Protein AF-A0A842V439-F1 (afdb_monomer_lite)

pLDDT: mean 76.0, std 10.82, range [40.28, 90.56]

Secondary structure (DSSP, 8-state):
-HHHHHHS-HHHHHHHHHHHHHHHHHHHHHHHHHHHHTTS-HHHHSHHHHHHHHHHHHHHHHHHHHHH--HHHHHHHHHHHHHHHHHHHHHHHHHHHHHHHHHHHHH-TTHHHHHHHHHHHHHHHHHHHHHHHHHHHHHHHHHHHHHHHHHHHHT--

Structure (mmCIF, N/CA/C/O backbone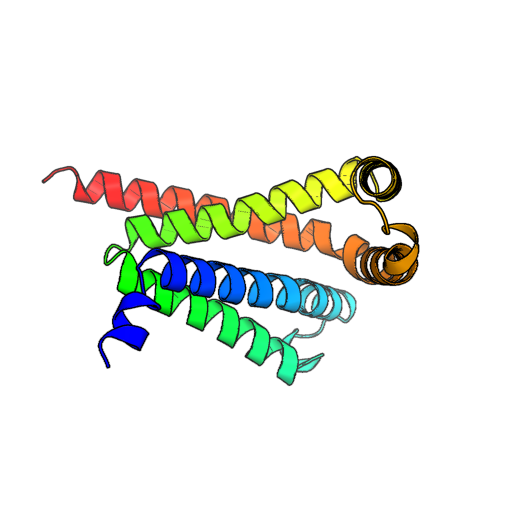):
data_AF-A0A842V439-F1
#
_entry.id   AF-A0A842V439-F1
#
loop_
_atom_site.group_PDB
_atom_site.id
_atom_site.type_symbol
_atom_site.label_atom_id
_atom_site.label_alt_id
_atom_site.label_comp_id
_atom_site.label_asym_id
_atom_site.label_entity_id
_atom_site.label_seq_id
_atom_site.pdbx_PDB_ins_code
_atom_site.Cartn_x
_atom_site.Cartn_y
_atom_site.Cartn_z
_atom_site.occupancy
_atom_site.B_iso_or_equiv
_atom_site.auth_seq_id
_atom_site.auth_comp_id
_atom_site.auth_asym_id
_atom_site.auth_atom_id
_atom_site.pdbx_PDB_model_num
ATOM 1 N N . MET A 1 1 ? 1.861 24.935 24.863 1.00 50.78 1 MET A N 1
ATOM 2 C CA . MET A 1 1 ? 1.264 23.589 24.690 1.00 50.78 1 MET A CA 1
ATOM 3 C C . MET A 1 1 ? -0.075 23.613 23.948 1.00 50.78 1 MET A C 1
ATOM 5 O O . MET A 1 1 ? -0.287 22.729 23.133 1.00 50.78 1 MET A O 1
ATOM 9 N N . GLU A 1 2 ? -0.927 24.633 24.106 1.00 45.84 2 GLU A N 1
ATOM 10 C CA . GLU A 1 2 ? -2.180 24.762 23.326 1.00 45.84 2 GLU A CA 1
ATOM 11 C C . GLU A 1 2 ? -1.996 24.888 21.802 1.00 45.84 2 GLU A C 1
ATOM 13 O O . GLU A 1 2 ? -2.819 24.380 21.049 1.00 45.84 2 GLU A O 1
ATOM 18 N N . LEU A 1 3 ? -0.913 25.515 21.324 1.00 46.44 3 LEU A N 1
ATOM 19 C CA . LEU A 1 3 ? -0.652 25.661 19.883 1.00 46.44 3 LEU A CA 1
ATOM 20 C C . LEU A 1 3 ? -0.344 24.311 19.203 1.00 46.44 3 LEU A C 1
ATOM 22 O O . LEU A 1 3 ? -0.827 24.044 18.108 1.00 46.44 3 LEU A O 1
ATOM 26 N N . LEU A 1 4 ? 0.406 23.436 19.887 1.00 52.72 4 LEU A N 1
ATOM 27 C CA . LEU A 1 4 ? 0.690 22.067 19.437 1.00 52.72 4 LEU A CA 1
ATOM 28 C C . LEU A 1 4 ? -0.567 21.191 19.484 1.00 52.72 4 LEU A C 1
ATOM 30 O O . LEU A 1 4 ? -0.790 20.412 18.567 1.00 52.72 4 LEU A O 1
ATOM 34 N N . ALA A 1 5 ? -1.424 21.367 20.495 1.00 54.72 5 ALA A N 1
ATOM 35 C CA . ALA A 1 5 ? -2.708 20.672 20.584 1.00 54.72 5 ALA A CA 1
ATOM 36 C C . ALA A 1 5 ? -3.714 21.133 19.509 1.00 54.72 5 ALA A C 1
ATOM 38 O O . ALA A 1 5 ? -4.472 20.317 19.001 1.00 54.72 5 ALA A O 1
ATOM 39 N N . ARG A 1 6 ? -3.698 22.416 19.112 1.00 50.28 6 ARG A N 1
ATOM 40 C CA . ARG A 1 6 ? -4.524 22.947 18.007 1.00 50.28 6 ARG A CA 1
ATOM 41 C C . ARG A 1 6 ? -4.014 22.549 16.622 1.00 50.28 6 ARG A C 1
ATOM 43 O O . ARG A 1 6 ? -4.819 22.368 15.712 1.00 50.28 6 ARG A O 1
ATOM 50 N N . LEU A 1 7 ? -2.697 22.421 16.451 1.00 50.97 7 LEU A N 1
ATOM 51 C CA . LEU A 1 7 ? -2.104 21.871 15.229 1.00 50.97 7 LEU A CA 1
ATOM 52 C C . LEU A 1 7 ? -2.311 20.355 15.153 1.00 50.97 7 LEU A C 1
ATOM 54 O O . LEU A 1 7 ? -2.502 19.825 14.069 1.00 50.97 7 LEU A O 1
ATOM 58 N N . TRP A 1 8 ? -2.376 19.657 16.285 1.00 56.12 8 TRP A N 1
ATOM 59 C CA . TRP A 1 8 ? -2.741 18.244 16.358 1.00 56.12 8 TRP A CA 1
ATOM 60 C C . TRP A 1 8 ? -4.266 18.048 16.392 1.00 56.12 8 TRP A C 1
ATOM 62 O O . TRP A 1 8 ? -4.832 17.469 17.315 1.00 56.12 8 TRP A O 1
ATOM 72 N N . ASN A 1 9 ? -4.955 18.550 15.368 1.00 64.69 9 ASN A N 1
ATOM 73 C CA . ASN A 1 9 ? -6.364 18.225 15.153 1.00 64.69 9 ASN A CA 1
ATOM 74 C C . ASN A 1 9 ? -6.508 16.801 14.595 1.00 64.69 9 ASN A C 1
ATOM 76 O O . ASN A 1 9 ? -5.604 16.292 13.934 1.00 64.69 9 ASN A O 1
ATOM 80 N N . VAL A 1 10 ? -7.678 16.185 14.792 1.00 62.66 10 VAL A N 1
ATOM 81 C CA . VAL A 1 10 ? -8.048 14.862 14.241 1.00 62.66 10 VAL A CA 1
ATOM 82 C C . VAL A 1 10 ? -7.644 14.733 12.763 1.00 62.66 10 VAL A C 1
ATOM 84 O O . VAL A 1 10 ? -7.075 13.722 12.358 1.00 62.66 10 VAL A O 1
ATOM 87 N N . SER A 1 11 ? -7.821 15.798 11.978 1.00 70.06 11 SER A N 1
ATOM 88 C CA . SER A 1 11 ? -7.423 15.873 10.567 1.00 70.06 11 SER A CA 1
ATOM 89 C C . SER A 1 11 ? -5.923 15.669 10.323 1.00 70.06 11 SER A C 1
ATOM 91 O O . SER A 1 11 ? -5.554 15.007 9.358 1.00 70.06 11 SER A O 1
ATOM 93 N N . TRP A 1 12 ? -5.050 16.189 11.191 1.00 76.62 12 TRP A N 1
ATOM 94 C CA . TRP A 1 12 ? -3.599 16.012 11.079 1.00 76.62 12 TRP A CA 1
ATOM 95 C C . TRP A 1 12 ? -3.168 14.599 11.441 1.00 76.62 12 TRP A C 1
ATOM 97 O O . TRP A 1 12 ? -2.331 14.023 10.755 1.00 76.62 12 TRP A O 1
ATOM 107 N N . SER A 1 13 ? -3.772 13.999 12.465 1.00 74.69 13 SER A N 1
ATOM 108 C CA . SER A 1 13 ? -3.507 12.600 12.803 1.00 74.69 13 SER A CA 1
ATOM 109 C C . SER A 1 13 ? -3.983 11.651 11.697 1.00 74.69 13 SER A C 1
ATOM 111 O O . SER A 1 13 ? -3.276 10.701 11.365 1.00 74.69 13 SER A O 1
ATOM 113 N N . HIS A 1 14 ? -5.130 11.936 11.069 1.00 73.38 14 HIS A N 1
ATOM 114 C CA . HIS A 1 14 ? -5.561 11.230 9.861 1.00 73.38 14 HIS A CA 1
ATOM 115 C C . HIS A 1 14 ? -4.573 11.446 8.712 1.00 73.38 14 HIS A C 1
ATOM 117 O O . HIS A 1 14 ? -4.170 10.481 8.075 1.00 73.38 14 HIS A O 1
ATOM 123 N N . LEU A 1 15 ? -4.131 12.676 8.453 1.00 77.06 15 LEU A N 1
ATOM 124 C CA . LEU A 1 15 ? -3.163 12.944 7.390 1.00 77.06 15 LEU A CA 1
ATOM 125 C C . LEU A 1 15 ? -1.854 12.169 7.610 1.00 77.06 15 LEU A C 1
ATOM 127 O O . LEU A 1 15 ? -1.377 11.503 6.696 1.00 77.06 15 LEU A O 1
ATOM 131 N N . VAL A 1 16 ? -1.305 12.198 8.827 1.00 79.81 16 VAL A N 1
ATOM 132 C CA . VAL A 1 16 ? -0.085 11.465 9.196 1.00 79.81 16 VAL A CA 1
ATOM 133 C C . VAL A 1 16 ? -0.275 9.965 9.011 1.00 79.81 16 VAL A C 1
ATOM 135 O O . VAL A 1 16 ? 0.615 9.311 8.470 1.00 79.81 16 VAL A O 1
ATOM 138 N N . SER A 1 17 ? -1.428 9.413 9.398 1.00 82.50 17 SER A N 1
ATOM 139 C CA . SER A 1 17 ? -1.679 7.986 9.206 1.00 82.50 17 SER A CA 1
ATOM 140 C C . SER A 1 17 ? -1.753 7.602 7.732 1.00 82.50 17 SER A C 1
ATOM 142 O O . SER A 1 17 ? -1.161 6.598 7.346 1.00 82.50 17 SER A O 1
ATOM 144 N N . HIS A 1 18 ? -2.392 8.426 6.896 1.00 79.88 18 HIS A N 1
ATOM 145 C CA . HIS A 1 18 ? -2.470 8.196 5.454 1.00 79.88 18 HIS A CA 1
ATOM 146 C C . HIS A 1 18 ? -1.097 8.314 4.799 1.00 79.88 18 HIS A C 1
ATOM 148 O O . HIS A 1 18 ? -0.708 7.416 4.060 1.00 79.88 18 HIS A O 1
ATOM 154 N N . ILE A 1 19 ? -0.341 9.374 5.097 1.00 82.19 19 ILE A N 1
ATOM 155 C CA . ILE A 1 19 ? 0.995 9.586 4.531 1.00 82.19 19 ILE A CA 1
ATOM 156 C C . ILE A 1 19 ? 1.935 8.465 4.963 1.00 82.19 19 ILE A C 1
ATOM 158 O O . ILE A 1 19 ? 2.628 7.898 4.123 1.00 82.19 19 ILE A O 1
ATOM 162 N N . SER A 1 20 ? 1.953 8.116 6.250 1.00 84.81 20 SER A N 1
ATOM 163 C CA . SER A 1 20 ? 2.824 7.068 6.779 1.00 84.81 20 SER A CA 1
ATOM 164 C C . SER A 1 20 ? 2.474 5.703 6.184 1.00 84.81 20 SER A C 1
ATOM 166 O O . SER A 1 20 ? 3.350 5.039 5.630 1.00 84.81 20 SER A O 1
ATOM 168 N N . PHE A 1 21 ? 1.191 5.329 6.183 1.00 85.12 21 PHE A N 1
ATOM 169 C CA . PHE A 1 21 ? 0.731 4.072 5.597 1.00 85.12 21 PHE A CA 1
ATOM 170 C C . PHE A 1 21 ? 1.024 4.005 4.094 1.00 85.12 21 PHE A C 1
ATOM 172 O O . PHE A 1 21 ? 1.615 3.035 3.621 1.00 85.12 21 PHE A O 1
ATOM 179 N N . PHE A 1 22 ? 0.681 5.055 3.344 1.00 81.81 22 PHE A N 1
ATOM 180 C CA . PHE A 1 22 ? 0.901 5.119 1.901 1.00 81.81 22 PHE A CA 1
ATOM 181 C C . PHE A 1 22 ? 2.388 5.090 1.541 1.00 81.81 22 PHE A C 1
ATOM 183 O O . PHE A 1 22 ? 2.777 4.368 0.626 1.00 81.81 22 PHE A O 1
ATOM 190 N N . SER A 1 23 ? 3.231 5.822 2.271 1.00 81.19 23 SER A N 1
ATOM 191 C CA . SER A 1 23 ? 4.684 5.834 2.052 1.00 81.19 23 SER A CA 1
ATOM 192 C C . SER A 1 23 ? 5.298 4.470 2.352 1.00 81.19 23 SER A C 1
ATOM 194 O O . SER A 1 23 ? 6.150 3.998 1.599 1.00 81.19 23 SER A O 1
ATOM 196 N N . GLY A 1 24 ? 4.834 3.807 3.416 1.00 84.31 24 GLY A N 1
ATOM 197 C CA . GLY A 1 24 ? 5.249 2.454 3.762 1.00 84.31 24 GLY A CA 1
ATOM 198 C C . GLY A 1 24 ? 4.872 1.445 2.677 1.00 84.31 24 GLY A C 1
ATOM 199 O O . GLY A 1 24 ? 5.742 0.740 2.179 1.00 84.31 24 GLY A O 1
ATOM 200 N N . ILE A 1 25 ? 3.613 1.436 2.230 1.00 81.56 25 ILE A N 1
ATOM 201 C CA . ILE A 1 25 ? 3.137 0.565 1.141 1.00 81.56 25 ILE A CA 1
ATOM 202 C C . ILE A 1 25 ? 3.876 0.845 -0.176 1.00 81.56 25 ILE A C 1
ATOM 204 O O . ILE A 1 25 ? 4.359 -0.085 -0.821 1.00 81.56 25 ILE A O 1
ATOM 208 N N . SER A 1 26 ? 4.032 2.118 -0.545 1.00 76.69 26 SER A N 1
ATOM 209 C CA . SER A 1 26 ? 4.726 2.530 -1.774 1.00 76.69 26 SER A CA 1
ATOM 210 C C . SER A 1 26 ? 6.196 2.121 -1.780 1.00 76.69 26 SER A C 1
ATOM 212 O O . SER A 1 26 ? 6.721 1.743 -2.821 1.00 76.69 26 SER A O 1
ATOM 214 N N . SER A 1 27 ? 6.854 2.150 -0.618 1.00 79.75 27 SER A N 1
ATOM 215 C CA . SER A 1 27 ? 8.239 1.687 -0.471 1.00 79.75 27 SER A CA 1
ATOM 216 C C . SER A 1 27 ? 8.341 0.162 -0.445 1.00 79.75 27 SER A C 1
ATOM 218 O O . SER A 1 27 ? 9.328 -0.399 -0.913 1.00 79.75 27 SER A O 1
ATOM 220 N N . LEU A 1 28 ? 7.324 -0.523 0.086 1.00 82.06 28 LEU A N 1
ATOM 221 C CA . LEU A 1 28 ? 7.286 -1.981 0.164 1.00 82.06 28 LEU A CA 1
ATOM 222 C C . LEU A 1 28 ? 7.113 -2.617 -1.225 1.00 82.06 28 LEU A C 1
ATOM 224 O O . LEU A 1 28 ? 7.723 -3.646 -1.497 1.00 82.06 28 LEU A O 1
ATOM 228 N N . LEU A 1 29 ? 6.341 -1.982 -2.112 1.00 77.38 29 LEU A N 1
ATOM 229 C CA . LEU A 1 29 ? 6.082 -2.417 -3.492 1.00 77.38 29 LEU A CA 1
ATOM 230 C C . LEU A 1 29 ? 7.336 -2.846 -4.275 1.00 77.38 29 LEU A C 1
ATOM 232 O O . LEU A 1 29 ? 7.426 -4.021 -4.645 1.00 77.38 29 LEU A O 1
ATOM 236 N N . PRO A 1 30 ? 8.318 -1.955 -4.515 1.00 73.31 30 PRO A N 1
ATOM 237 C CA . PRO A 1 30 ? 9.515 -2.305 -5.275 1.00 73.31 30 PRO A CA 1
ATOM 238 C C . PRO A 1 30 ? 10.396 -3.332 -4.550 1.00 73.31 30 PRO A C 1
ATOM 240 O O . PRO A 1 30 ? 11.081 -4.126 -5.190 1.00 73.31 30 PRO A O 1
ATOM 243 N N . ILE A 1 31 ? 10.362 -3.371 -3.213 1.00 81.88 31 ILE A N 1
ATOM 244 C CA . ILE A 1 31 ? 11.136 -4.331 -2.412 1.00 81.88 31 ILE A CA 1
ATOM 245 C C . ILE A 1 31 ? 10.555 -5.745 -2.545 1.00 81.88 31 ILE A C 1
ATOM 247 O O . ILE A 1 31 ? 11.306 -6.706 -2.712 1.00 81.88 31 ILE A O 1
ATOM 251 N N . LEU A 1 32 ? 9.226 -5.877 -2.495 1.00 80.44 32 LEU A N 1
ATOM 252 C CA . LEU A 1 32 ? 8.532 -7.153 -2.684 1.00 80.44 32 LEU A CA 1
ATOM 253 C C . LEU A 1 32 ? 8.721 -7.682 -4.101 1.00 80.44 32 LEU A C 1
ATOM 255 O O . LEU A 1 32 ? 9.074 -8.847 -4.263 1.00 80.44 32 LEU A O 1
ATOM 259 N N . SER A 1 33 ? 8.540 -6.817 -5.101 1.00 75.06 33 SER A N 1
ATOM 260 C CA . SER A 1 33 ? 8.813 -7.128 -6.506 1.00 75.06 33 SER A CA 1
ATOM 261 C C . SER A 1 33 ? 10.211 -7.712 -6.677 1.00 75.06 33 SER A C 1
ATOM 263 O O . SER A 1 33 ? 10.360 -8.825 -7.170 1.00 75.06 33 SER A O 1
ATOM 265 N N . ARG A 1 34 ? 11.232 -7.006 -6.188 1.00 76.56 34 ARG A N 1
ATOM 266 C CA . ARG A 1 34 ? 12.619 -7.435 -6.344 1.00 76.56 34 ARG A CA 1
ATOM 267 C C . ARG A 1 34 ? 12.921 -8.741 -5.608 1.00 76.56 34 ARG A C 1
ATOM 269 O O . ARG A 1 34 ? 13.732 -9.531 -6.082 1.00 76.56 34 ARG A O 1
ATOM 276 N N . GLY A 1 35 ? 12.287 -8.973 -4.458 1.00 78.75 35 GLY A N 1
ATOM 277 C CA . GLY A 1 35 ? 12.382 -10.246 -3.740 1.00 78.75 35 GLY A CA 1
ATOM 278 C C . GLY A 1 35 ? 11.823 -11.412 -4.560 1.00 78.75 35 GLY A C 1
ATOM 279 O O . GLY A 1 35 ? 12.481 -12.446 -4.675 1.00 78.75 35 GLY A O 1
ATOM 280 N N . LEU A 1 36 ? 10.655 -11.219 -5.183 1.00 78.31 36 LEU A N 1
ATOM 281 C CA . LEU A 1 36 ? 10.038 -12.207 -6.074 1.00 78.31 36 LEU A CA 1
ATOM 282 C C . LEU A 1 36 ? 10.920 -12.497 -7.292 1.00 78.31 36 LEU A C 1
ATOM 284 O O . LEU A 1 36 ? 11.185 -13.664 -7.568 1.00 78.31 36 LEU A O 1
ATOM 288 N N . ASP A 1 37 ? 11.431 -11.458 -7.956 1.00 76.94 37 ASP A N 1
ATOM 289 C CA . ASP A 1 37 ? 12.277 -11.601 -9.150 1.00 76.94 37 ASP A CA 1
ATOM 290 C C . ASP A 1 37 ? 13.578 -12.360 -8.852 1.00 76.94 37 ASP A C 1
ATOM 292 O O . ASP A 1 37 ? 14.057 -13.147 -9.665 1.00 76.94 37 ASP A O 1
ATOM 296 N N . LEU A 1 38 ? 14.145 -12.155 -7.661 1.00 81.94 38 LEU A N 1
ATOM 297 C CA . LEU A 1 38 ? 15.364 -12.835 -7.220 1.00 81.94 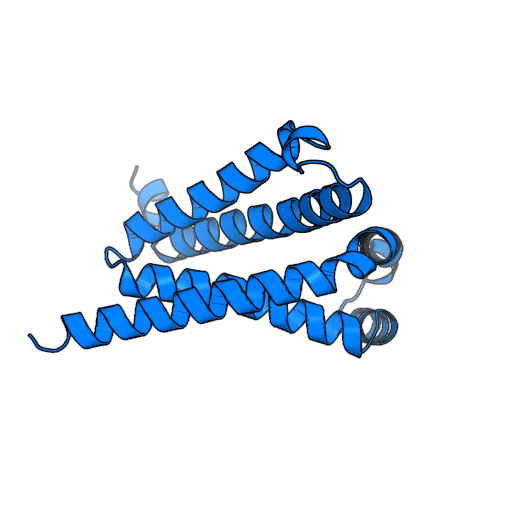38 LEU A CA 1
ATOM 298 C C . LEU A 1 38 ? 15.098 -14.199 -6.566 1.00 81.94 38 LEU A C 1
ATOM 300 O O . LEU A 1 38 ? 16.053 -14.868 -6.177 1.00 81.94 38 LEU A O 1
ATOM 304 N N . GLY A 1 39 ? 13.836 -14.602 -6.378 1.00 83.31 39 GLY A N 1
ATOM 305 C CA . GLY A 1 39 ? 13.481 -15.819 -5.638 1.00 83.31 39 GLY A CA 1
ATOM 306 C C . GLY A 1 39 ? 13.979 -15.811 -4.187 1.00 83.31 39 GLY A C 1
ATOM 307 O O . GLY A 1 39 ? 14.240 -16.863 -3.603 1.00 83.31 39 GLY A O 1
ATOM 308 N N . THR A 1 40 ? 14.157 -14.627 -3.599 1.00 87.50 40 THR A N 1
ATOM 309 C CA . THR A 1 40 ? 14.694 -14.456 -2.245 1.00 87.50 40 THR A CA 1
ATOM 310 C C . THR A 1 40 ? 13.722 -13.698 -1.358 1.00 87.50 40 THR A C 1
ATOM 312 O O . THR A 1 40 ? 12.864 -12.943 -1.810 1.00 87.50 40 THR A O 1
ATOM 315 N N . ALA A 1 41 ? 13.849 -13.903 -0.049 1.00 85.31 41 ALA A N 1
ATOM 316 C CA . ALA A 1 41 ? 13.010 -13.186 0.891 1.00 85.31 41 ALA A CA 1
ATOM 317 C C . ALA A 1 41 ? 13.266 -11.659 0.809 1.00 85.31 41 ALA A C 1
ATOM 319 O O . ALA A 1 41 ? 14.429 -11.249 0.874 1.00 85.31 41 ALA A O 1
ATOM 320 N N . PRO A 1 42 ? 12.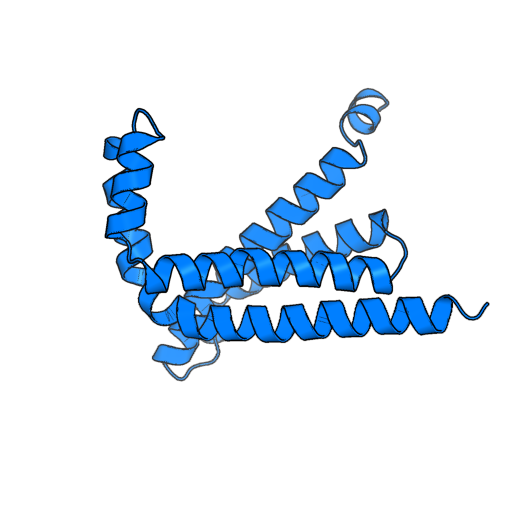224 -10.806 0.759 1.00 81.12 42 PRO A N 1
ATOM 321 C CA . PRO A 1 42 ? 12.371 -9.358 0.543 1.00 81.12 42 PRO A CA 1
ATOM 322 C C . PRO A 1 42 ? 13.241 -8.654 1.598 1.00 81.12 42 PRO A C 1
ATOM 324 O O . PRO A 1 42 ? 14.014 -7.746 1.290 1.00 81.12 42 PRO A O 1
ATOM 327 N N . TRP A 1 43 ? 13.175 -9.122 2.850 1.00 89.12 43 TRP A N 1
ATOM 328 C CA . TRP A 1 43 ? 13.997 -8.626 3.960 1.00 89.12 43 TRP A CA 1
ATOM 329 C C . TRP A 1 43 ? 15.476 -9.019 3.862 1.00 89.12 43 TRP A C 1
ATOM 331 O O . TRP A 1 43 ? 16.290 -8.490 4.611 1.00 89.12 43 TRP A O 1
ATOM 341 N N . ARG A 1 44 ? 15.847 -9.943 2.967 1.00 84.75 44 ARG A N 1
ATOM 342 C CA . ARG A 1 44 ? 17.250 -10.258 2.653 1.00 84.75 44 ARG A CA 1
ATOM 343 C C . ARG A 1 44 ? 17.777 -9.390 1.516 1.00 84.75 44 ARG A C 1
ATOM 345 O O . ARG A 1 44 ? 18.939 -9.006 1.551 1.00 84.75 44 ARG A O 1
ATOM 352 N N . THR A 1 45 ? 16.932 -9.061 0.539 1.00 83.25 45 THR A N 1
ATOM 353 C CA . THR A 1 45 ? 17.302 -8.241 -0.623 1.00 83.25 45 THR A CA 1
ATOM 354 C C . THR A 1 45 ? 17.562 -6.785 -0.243 1.00 83.25 45 THR A C 1
ATOM 356 O O . THR A 1 45 ? 18.546 -6.197 -0.686 1.00 83.25 45 THR A O 1
ATOM 359 N N . TYR A 1 46 ? 16.682 -6.189 0.568 1.00 84.69 46 TYR A N 1
ATOM 360 C CA . TYR A 1 46 ? 16.818 -4.800 1.009 1.00 84.69 46 TYR A CA 1
ATOM 361 C C . TYR A 1 46 ? 16.345 -4.638 2.466 1.00 84.69 46 TYR A C 1
ATOM 363 O O . TYR A 1 46 ? 15.258 -4.110 2.713 1.00 84.69 46 TYR A O 1
ATOM 371 N N . PRO A 1 47 ? 17.138 -5.111 3.450 1.00 86.00 47 PRO A N 1
ATOM 372 C CA . PRO A 1 47 ? 16.711 -5.241 4.845 1.00 86.00 47 PRO A CA 1
ATOM 373 C C . PRO A 1 47 ? 16.255 -3.914 5.446 1.00 86.00 47 PRO A C 1
ATOM 375 O O . PRO A 1 47 ? 15.153 -3.825 5.980 1.00 86.00 47 PRO A O 1
ATOM 378 N N . PHE A 1 48 ? 17.076 -2.867 5.328 1.00 87.44 48 PHE A N 1
ATOM 379 C CA . PHE A 1 48 ? 16.775 -1.574 5.938 1.00 87.44 48 PHE A CA 1
ATOM 380 C C . PHE A 1 48 ? 15.477 -0.970 5.392 1.00 87.44 48 PHE A C 1
ATOM 382 O O . PHE A 1 48 ? 14.589 -0.626 6.169 1.00 87.44 48 PHE A O 1
ATOM 389 N N . GLY A 1 49 ? 15.324 -0.900 4.065 1.00 86.06 49 GLY A N 1
ATOM 390 C CA . GLY A 1 49 ? 14.102 -0.360 3.471 1.00 86.06 49 GLY A CA 1
ATOM 391 C C . GLY A 1 49 ? 12.876 -1.224 3.741 1.00 86.06 49 GLY A C 1
ATOM 392 O O . GLY A 1 49 ? 11.795 -0.673 3.921 1.00 86.06 49 GLY A O 1
ATOM 393 N N . PHE A 1 50 ? 13.028 -2.551 3.839 1.00 87.38 50 PHE A N 1
ATOM 394 C CA . PHE A 1 50 ? 11.923 -3.440 4.194 1.00 87.38 50 PHE A CA 1
ATOM 395 C C . PHE A 1 50 ? 11.401 -3.122 5.598 1.00 87.38 50 PHE A C 1
ATOM 397 O O . PHE A 1 50 ? 10.213 -2.856 5.770 1.00 87.38 50 PHE A O 1
ATOM 404 N N . TYR A 1 51 ? 12.281 -3.083 6.601 1.00 90.50 51 TYR A N 1
ATOM 405 C CA . TYR A 1 51 ? 11.868 -2.790 7.975 1.00 90.50 51 TYR A CA 1
ATOM 406 C C . TYR A 1 51 ? 11.385 -1.351 8.150 1.00 90.50 51 TYR A C 1
ATOM 408 O O . TYR A 1 51 ? 10.440 -1.126 8.902 1.00 90.50 51 TYR A O 1
ATOM 416 N N . LEU A 1 52 ? 11.964 -0.389 7.425 1.00 89.12 52 LEU A N 1
ATOM 417 C CA . LEU A 1 52 ? 11.476 0.989 7.410 1.00 89.12 52 LEU A CA 1
ATOM 418 C C . LEU A 1 52 ? 10.051 1.068 6.839 1.00 89.12 52 LEU A C 1
ATOM 420 O O . LEU A 1 52 ? 9.183 1.695 7.442 1.00 89.12 52 LEU A O 1
ATOM 424 N N . ALA A 1 53 ? 9.790 0.390 5.718 1.00 87.44 53 ALA A N 1
ATOM 425 C CA . ALA A 1 53 ? 8.472 0.335 5.094 1.00 87.44 53 ALA A CA 1
ATOM 426 C C . ALA A 1 53 ? 7.427 -0.302 6.024 1.00 87.44 53 ALA A C 1
ATOM 428 O O . ALA A 1 53 ? 6.349 0.259 6.219 1.00 87.44 53 ALA A O 1
ATOM 429 N N . ILE A 1 54 ? 7.766 -1.429 6.661 1.00 90.25 54 ILE A N 1
ATOM 430 C CA . ILE A 1 54 ? 6.909 -2.072 7.667 1.00 90.25 54 ILE A CA 1
ATOM 431 C C . ILE A 1 54 ? 6.681 -1.147 8.867 1.00 90.25 54 ILE A C 1
ATOM 433 O O . ILE A 1 54 ? 5.547 -1.007 9.320 1.00 90.25 54 ILE A O 1
ATOM 437 N N . GLY A 1 55 ? 7.723 -0.469 9.352 1.00 90.25 55 GLY A N 1
ATOM 438 C CA . GLY A 1 55 ? 7.624 0.490 10.451 1.00 90.25 55 GLY A CA 1
ATOM 439 C C . GLY A 1 55 ? 6.659 1.636 10.145 1.00 90.25 55 GLY A C 1
ATOM 440 O O . GLY A 1 55 ? 5.830 1.973 10.986 1.00 90.25 55 GLY A O 1
ATOM 441 N N . LEU A 1 56 ? 6.701 2.182 8.928 1.00 89.25 56 LEU A N 1
ATOM 442 C CA . LEU A 1 56 ? 5.768 3.215 8.467 1.00 89.25 56 LEU A CA 1
ATOM 443 C C . LEU A 1 56 ? 4.322 2.698 8.383 1.00 89.25 56 LEU A C 1
ATOM 445 O O . LEU A 1 56 ? 3.397 3.371 8.830 1.00 89.25 56 LEU A O 1
ATOM 449 N N . ILE A 1 57 ? 4.109 1.479 7.881 1.00 88.19 57 ILE A N 1
ATOM 450 C CA . ILE A 1 57 ? 2.771 0.862 7.851 1.00 88.19 57 ILE A CA 1
ATOM 451 C C . ILE A 1 57 ? 2.227 0.699 9.273 1.00 88.19 57 ILE A C 1
ATOM 453 O O . ILE A 1 57 ? 1.094 1.095 9.555 1.00 88.19 57 ILE A O 1
ATOM 457 N N . LEU A 1 58 ? 3.037 0.149 10.181 1.00 89.06 58 LEU A N 1
ATOM 458 C CA . LEU A 1 58 ? 2.654 -0.060 11.575 1.00 89.06 58 LEU A CA 1
ATOM 459 C C . LEU A 1 58 ? 2.383 1.263 12.288 1.00 89.06 58 LEU A C 1
ATOM 461 O O . LEU A 1 58 ? 1.382 1.367 12.991 1.00 89.06 58 LEU A O 1
ATOM 465 N N . LEU A 1 59 ? 3.211 2.286 12.069 1.00 87.50 59 LEU A N 1
ATOM 466 C CA . LEU A 1 59 ? 2.992 3.621 12.618 1.00 87.50 59 LEU A CA 1
ATOM 467 C C . LEU A 1 59 ? 1.645 4.189 12.152 1.00 87.50 59 LEU A C 1
ATOM 469 O O . LEU A 1 59 ? 0.862 4.657 12.978 1.00 87.50 59 LEU A O 1
ATOM 473 N N . GLY A 1 60 ? 1.333 4.082 10.858 1.00 84.69 60 GLY A N 1
ATOM 474 C CA . GLY A 1 60 ? 0.043 4.499 10.308 1.00 84.69 60 GLY A CA 1
ATOM 475 C C . GLY A 1 60 ? -1.142 3.767 10.949 1.00 84.69 60 GLY A C 1
ATOM 476 O O . GLY A 1 60 ? -2.115 4.407 11.352 1.00 84.69 60 GLY A O 1
ATOM 477 N N . ILE A 1 61 ? -1.044 2.444 11.118 1.00 84.88 61 ILE A N 1
ATOM 478 C CA . ILE A 1 61 ? -2.084 1.628 11.769 1.00 84.88 61 ILE A CA 1
ATOM 479 C C . ILE A 1 61 ? -2.236 1.996 13.246 1.00 84.88 61 ILE A C 1
ATOM 481 O O . ILE A 1 61 ? -3.362 2.111 13.724 1.00 84.88 61 ILE A O 1
ATOM 485 N N . VAL A 1 62 ? -1.135 2.204 13.971 1.00 86.56 62 VAL A N 1
ATOM 486 C CA . VAL A 1 62 ? -1.171 2.622 15.378 1.00 86.56 62 VAL A CA 1
ATOM 487 C C . VAL A 1 62 ? -1.877 3.968 15.490 1.00 86.56 62 VAL A C 1
ATOM 489 O O . VAL A 1 62 ? -2.825 4.084 16.257 1.00 86.56 62 VAL A O 1
ATOM 492 N N . VAL A 1 63 ? -1.518 4.962 14.677 1.00 84.88 63 VAL A N 1
ATOM 493 C CA . VAL A 1 63 ? -2.205 6.264 14.696 1.00 84.88 63 VAL A CA 1
ATOM 494 C C . VAL A 1 63 ? -3.701 6.108 14.386 1.00 84.88 63 VAL A C 1
ATOM 496 O O . VAL A 1 63 ? -4.527 6.685 15.092 1.00 84.88 63 VAL A O 1
ATOM 499 N N . LEU A 1 64 ? -4.084 5.273 13.411 1.00 82.81 64 LEU A N 1
ATOM 500 C CA . LEU A 1 64 ? -5.498 4.967 13.134 1.00 82.81 64 LEU A CA 1
ATOM 501 C C . LEU A 1 64 ? -6.202 4.284 14.308 1.00 82.81 64 LEU A C 1
ATOM 503 O O . LEU A 1 64 ? -7.364 4.584 14.584 1.00 82.81 64 LEU A O 1
ATOM 507 N N . PHE A 1 65 ? -5.514 3.384 15.008 1.00 82.88 65 PHE A N 1
ATOM 508 C CA . PHE A 1 65 ? -6.058 2.698 16.174 1.00 82.88 65 PHE A CA 1
ATOM 509 C C . PHE A 1 65 ? -6.397 3.677 17.296 1.00 82.88 65 PHE A C 1
ATOM 511 O O . PHE A 1 65 ? -7.477 3.596 17.885 1.00 82.88 65 PHE A O 1
ATOM 518 N N . TRP A 1 66 ? -5.516 4.648 17.535 1.00 82.44 66 TRP A N 1
ATOM 519 C CA . TRP A 1 66 ? -5.735 5.705 18.518 1.00 82.44 66 TRP A CA 1
ATOM 520 C C . TRP A 1 66 ? -6.909 6.631 18.154 1.00 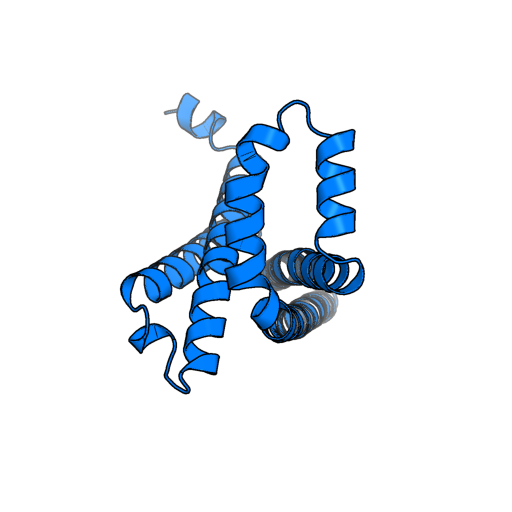82.44 66 TRP A C 1
ATOM 522 O O . TRP A 1 66 ? -7.582 7.131 19.057 1.00 82.44 66 TRP A O 1
ATOM 532 N N . LEU A 1 67 ? -7.190 6.826 16.860 1.00 79.12 67 LEU A N 1
ATOM 533 C CA . LEU A 1 67 ? -8.273 7.693 16.377 1.00 79.12 67 LEU A CA 1
ATOM 534 C C . LEU A 1 67 ? -9.643 7.008 16.380 1.00 79.12 67 LEU A C 1
ATOM 536 O O . LEU A 1 67 ? -10.605 7.545 16.925 1.00 79.12 67 LEU A O 1
ATOM 540 N N . GLU A 1 68 ? -9.748 5.823 15.781 1.00 78.94 68 GLU A N 1
ATOM 541 C CA . GLU A 1 68 ? -11.046 5.200 15.493 1.00 78.94 68 GLU A CA 1
ATOM 542 C C . GLU A 1 68 ? -11.602 4.372 16.657 1.00 78.94 68 GLU A C 1
ATOM 544 O O . GLU A 1 68 ? -12.812 4.132 16.710 1.00 78.94 68 GLU A O 1
ATOM 549 N N . LYS A 1 69 ? -10.732 3.900 17.569 1.00 78.62 69 LYS A N 1
ATOM 550 C CA . LYS A 1 69 ? -11.057 3.061 18.747 1.00 78.62 69 LYS A CA 1
ATOM 551 C C . LYS A 1 69 ? -11.956 1.844 18.454 1.00 78.62 69 LYS A C 1
ATOM 553 O O . LYS A 1 69 ? -12.539 1.258 19.360 1.00 78.62 69 LYS A O 1
ATOM 558 N N . SER A 1 70 ? -12.082 1.452 17.188 1.00 81.38 70 SER A N 1
ATOM 559 C CA . SER A 1 70 ? -12.948 0.374 16.717 1.00 81.38 70 SER A CA 1
ATOM 560 C C . SER A 1 70 ? -12.225 -0.423 15.644 1.00 81.38 70 SER A C 1
ATOM 562 O O . SER A 1 70 ? -11.952 0.081 14.554 1.00 81.38 70 SER A O 1
ATOM 564 N N . ILE A 1 71 ? -11.965 -1.697 15.938 1.00 82.19 71 ILE A N 1
ATOM 565 C CA . ILE A 1 71 ? -11.269 -2.620 15.031 1.00 82.19 71 ILE A CA 1
ATOM 566 C C . ILE A 1 71 ? -11.998 -2.716 13.683 1.00 82.19 71 ILE A C 1
ATOM 568 O O . ILE A 1 71 ? -11.360 -2.691 12.633 1.00 82.19 71 ILE A O 1
ATOM 572 N N . GLY A 1 72 ? -13.337 -2.738 13.690 1.00 83.12 72 GLY A N 1
ATOM 573 C CA . GLY A 1 72 ? -14.135 -2.787 12.461 1.00 83.12 72 GLY A CA 1
ATOM 574 C C . GLY A 1 72 ? -13.961 -1.552 11.569 1.00 83.12 72 GLY A C 1
ATOM 575 O O . GLY A 1 72 ? -13.883 -1.680 10.346 1.00 83.12 72 GLY A O 1
ATOM 576 N N . LYS A 1 73 ? -13.846 -0.355 12.162 1.00 81.62 73 LYS A N 1
ATOM 577 C CA . LYS A 1 73 ? -13.567 0.878 11.408 1.00 81.62 73 LYS A CA 1
ATOM 578 C C . LYS A 1 73 ? -12.139 0.903 10.874 1.00 81.62 73 LYS A C 1
ATOM 580 O O . LYS A 1 73 ? -11.953 1.220 9.704 1.00 81.62 73 LYS A O 1
ATOM 585 N N . ILE A 1 74 ? -11.159 0.502 11.685 1.00 84.81 74 ILE A N 1
ATOM 586 C CA . ILE A 1 74 ? -9.745 0.445 11.280 1.00 84.81 74 ILE A CA 1
ATOM 587 C C . ILE A 1 74 ? -9.573 -0.494 10.091 1.00 84.81 74 ILE A C 1
ATOM 589 O O . ILE A 1 74 ? -9.009 -0.094 9.079 1.00 84.81 74 ILE A O 1
ATOM 593 N N . LEU A 1 75 ? -10.121 -1.710 10.171 1.00 85.75 75 LEU A N 1
ATOM 594 C CA . LEU A 1 75 ? -10.066 -2.680 9.077 1.00 85.75 75 LEU A CA 1
ATOM 595 C C . LEU A 1 75 ? -10.684 -2.132 7.794 1.00 85.75 75 LEU A C 1
ATOM 597 O O . LEU A 1 75 ? -10.150 -2.352 6.711 1.00 85.75 75 LEU A O 1
ATOM 601 N N . ARG A 1 76 ? -11.770 -1.363 7.897 1.00 86.38 76 ARG A N 1
ATOM 602 C CA . ARG A 1 76 ? -12.347 -0.716 6.722 1.00 86.38 76 ARG A CA 1
ATOM 603 C C . ARG A 1 76 ? -11.458 0.378 6.142 1.00 86.38 76 ARG A C 1
ATOM 605 O O . ARG A 1 76 ? -11.323 0.445 4.926 1.00 86.38 76 ARG A O 1
ATOM 612 N N . VAL A 1 77 ? -10.897 1.242 6.986 1.00 84.81 77 VAL A N 1
ATOM 613 C CA . VAL A 1 77 ? -10.010 2.329 6.547 1.00 84.81 77 VAL A CA 1
ATOM 614 C C . VAL A 1 77 ? -8.769 1.745 5.881 1.00 84.81 77 VAL A C 1
ATOM 616 O O . VAL A 1 77 ? -8.466 2.114 4.753 1.00 84.81 77 VAL A O 1
ATOM 619 N N . VAL A 1 78 ? -8.125 0.762 6.514 1.00 85.12 78 VAL A N 1
ATOM 620 C CA . VAL A 1 78 ? -6.991 0.023 5.940 1.00 85.12 78 VAL A CA 1
ATOM 621 C C . VAL A 1 78 ? -7.393 -0.661 4.632 1.00 85.12 78 VAL A C 1
ATOM 623 O O . VAL A 1 78 ? -6.670 -0.566 3.647 1.00 85.12 78 VAL A O 1
ATOM 626 N N . GLY A 1 79 ? -8.570 -1.291 4.580 1.00 84.69 79 GLY A N 1
ATOM 627 C CA . GLY A 1 79 ? -9.089 -1.911 3.362 1.00 84.69 79 GLY A CA 1
ATOM 628 C C . GLY A 1 79 ? -9.205 -0.924 2.198 1.00 84.69 79 GLY A C 1
ATOM 629 O O . GLY A 1 79 ? -8.707 -1.195 1.108 1.00 84.69 79 GLY A O 1
ATOM 630 N N . TRP A 1 80 ? -9.771 0.262 2.437 1.00 84.94 80 TRP A N 1
ATOM 631 C CA . TRP A 1 80 ? -9.835 1.329 1.432 1.00 84.94 80 TRP A CA 1
ATOM 632 C C . TRP A 1 80 ? -8.459 1.886 1.057 1.00 84.94 80 TRP A C 1
ATOM 634 O O . TRP A 1 80 ? -8.203 2.123 -0.123 1.00 84.94 80 TRP A O 1
ATOM 644 N N . MET A 1 81 ? -7.559 2.041 2.031 1.00 82.62 81 MET A N 1
ATOM 645 C CA . MET A 1 81 ? -6.178 2.477 1.800 1.00 82.62 81 MET A CA 1
ATOM 646 C C . MET A 1 81 ? -5.368 1.492 0.952 1.00 82.62 81 MET A C 1
ATOM 648 O O . MET A 1 81 ? -4.397 1.904 0.327 1.00 82.62 81 MET A O 1
ATOM 652 N N . LEU A 1 82 ? -5.745 0.212 0.918 1.00 83.56 82 LEU A N 1
ATOM 653 C CA . LEU A 1 82 ? -5.121 -0.802 0.065 1.00 83.56 82 LEU A CA 1
ATOM 654 C C . LEU A 1 82 ? -5.791 -0.893 -1.311 1.00 83.56 82 LEU A C 1
ATOM 656 O O . LEU A 1 82 ? -5.107 -1.007 -2.328 1.00 83.56 82 LEU A O 1
ATOM 660 N N . ILE A 1 83 ? -7.123 -0.805 -1.360 1.00 84.19 83 ILE A N 1
ATOM 661 C CA . ILE A 1 83 ? -7.881 -0.944 -2.609 1.00 84.19 83 ILE A CA 1
ATOM 662 C C . ILE A 1 83 ? -7.658 0.234 -3.546 1.00 84.19 83 ILE A C 1
ATOM 664 O O . ILE A 1 83 ? -7.461 0.011 -4.736 1.00 84.19 83 ILE A O 1
ATOM 668 N N . ILE A 1 84 ? -7.689 1.474 -3.049 1.00 79.62 84 ILE A N 1
ATOM 669 C CA . ILE A 1 84 ? -7.598 2.658 -3.917 1.00 79.62 84 ILE A CA 1
ATOM 670 C C . ILE A 1 84 ? -6.267 2.671 -4.692 1.00 79.62 84 ILE A C 1
ATOM 672 O O . ILE A 1 84 ? -6.317 2.734 -5.922 1.00 79.62 84 ILE A O 1
ATOM 676 N N . PRO A 1 85 ? -5.089 2.534 -4.049 1.00 73.06 85 PRO A N 1
ATOM 677 C CA . PRO A 1 85 ? -3.826 2.444 -4.778 1.00 73.06 85 PRO A CA 1
ATOM 678 C C . PRO A 1 85 ? -3.746 1.211 -5.683 1.00 73.06 85 PRO A C 1
ATOM 680 O O . PRO A 1 85 ? -3.216 1.315 -6.784 1.00 73.06 85 PRO A O 1
ATOM 683 N N . GLY A 1 86 ? -4.298 0.065 -5.262 1.00 73.75 86 GLY A N 1
ATOM 684 C CA . GLY A 1 86 ? -4.337 -1.152 -6.078 1.00 73.75 86 GLY A CA 1
ATOM 685 C C . GLY A 1 86 ? -5.165 -0.991 -7.358 1.00 73.75 86 GLY A C 1
ATOM 686 O O . GLY A 1 86 ? -4.712 -1.371 -8.435 1.00 73.75 86 GLY A O 1
ATOM 687 N N . MET A 1 87 ? -6.344 -0.367 -7.272 1.00 79.81 87 MET A N 1
ATOM 688 C CA . MET A 1 87 ? -7.176 -0.063 -8.441 1.00 79.81 87 MET A CA 1
ATOM 689 C C . MET A 1 87 ? -6.500 0.950 -9.354 1.00 79.81 87 MET A C 1
ATOM 691 O O . MET A 1 87 ? -6.490 0.753 -10.566 1.00 79.81 87 MET A O 1
ATOM 695 N N . LEU A 1 88 ? -5.899 2.000 -8.785 1.00 75.88 88 LEU A N 1
ATOM 696 C CA . LEU A 1 88 ? -5.117 2.951 -9.567 1.00 75.88 88 LEU A CA 1
ATOM 697 C C . LEU A 1 88 ? -3.996 2.220 -10.309 1.00 75.88 88 LEU A C 1
ATOM 699 O O . LEU A 1 88 ? -3.910 2.356 -11.522 1.00 75.88 88 LEU A O 1
ATOM 703 N N . ALA A 1 89 ? -3.205 1.382 -9.636 1.00 72.69 89 ALA A N 1
ATOM 704 C CA . ALA A 1 89 ? -2.125 0.619 -10.262 1.00 72.69 89 ALA A CA 1
ATOM 705 C C . ALA A 1 89 ? -2.605 -0.259 -11.437 1.00 72.69 89 ALA A C 1
ATOM 707 O O . ALA A 1 89 ? -1.939 -0.306 -12.470 1.00 72.69 89 ALA A O 1
ATOM 708 N N . LEU A 1 90 ? -3.780 -0.894 -11.332 1.00 74.62 90 LEU A N 1
ATOM 709 C CA . LEU A 1 90 ? -4.379 -1.633 -12.451 1.00 74.62 90 LEU A CA 1
ATOM 710 C C . LEU A 1 90 ? -4.791 -0.719 -13.611 1.00 74.62 90 LEU A C 1
ATOM 712 O O . LEU A 1 90 ? -4.528 -1.048 -14.767 1.00 74.62 90 LEU A O 1
ATOM 716 N N . VAL A 1 91 ? -5.401 0.434 -13.321 1.00 76.12 91 VAL A N 1
ATOM 717 C CA . VAL A 1 91 ? -5.747 1.448 -14.332 1.00 76.12 91 VAL A CA 1
ATOM 718 C C . VAL A 1 91 ? -4.477 1.925 -15.043 1.00 76.12 91 VAL A C 1
ATOM 720 O O . VAL A 1 91 ? -4.410 1.875 -16.268 1.00 76.12 91 VAL A O 1
ATOM 723 N N . PHE A 1 92 ? -3.431 2.279 -14.296 1.00 71.25 92 PHE A N 1
ATOM 724 C CA . PHE A 1 92 ? -2.123 2.651 -14.843 1.00 71.25 92 PHE A CA 1
ATOM 725 C C . PHE A 1 92 ? -1.530 1.562 -15.738 1.00 71.25 92 PHE A C 1
ATOM 727 O O . PHE A 1 92 ? -1.030 1.858 -16.820 1.00 71.25 92 PHE A O 1
ATOM 734 N N . SER A 1 93 ? -1.604 0.301 -15.309 1.00 70.25 93 SER A N 1
ATOM 735 C CA . SER A 1 93 ? -1.112 -0.822 -16.104 1.00 70.25 93 SER A CA 1
ATOM 736 C C . SER A 1 93 ? -1.932 -1.059 -17.372 1.00 70.25 93 SER A C 1
ATOM 738 O O . SER A 1 93 ? -1.371 -1.519 -18.361 1.00 70.25 93 SER A O 1
ATOM 740 N N . THR A 1 94 ? -3.239 -0.791 -17.347 1.00 72.69 94 THR A N 1
ATOM 741 C CA . THR A 1 94 ? -4.151 -1.078 -18.467 1.00 72.69 94 THR A CA 1
ATOM 742 C C . THR A 1 94 ? -4.101 0.013 -19.531 1.00 72.69 94 THR A C 1
ATOM 744 O O . THR A 1 94 ? -4.026 -0.287 -20.718 1.00 72.69 94 THR A O 1
ATOM 747 N N . PHE A 1 95 ? -4.124 1.284 -19.121 1.00 75.31 95 PHE A N 1
ATOM 748 C CA . PHE A 1 95 ? -4.081 2.427 -20.042 1.00 75.31 95 PHE A CA 1
ATOM 749 C C . PHE A 1 95 ? -2.655 2.805 -20.464 1.00 75.31 95 PHE A C 1
ATOM 751 O O . PHE A 1 95 ? -2.468 3.561 -21.417 1.00 75.31 95 PHE A O 1
ATOM 758 N N . GLY A 1 96 ? -1.649 2.254 -19.785 1.00 67.75 96 GLY A N 1
ATOM 759 C CA . GLY A 1 96 ? -0.245 2.489 -20.077 1.00 67.75 96 GLY A CA 1
ATOM 760 C C . GLY A 1 96 ? 0.247 3.857 -19.604 1.00 67.75 96 GLY A C 1
ATOM 761 O O . GLY A 1 96 ? -0.510 4.789 -19.325 1.00 67.75 96 GLY A O 1
ATOM 762 N N . SER A 1 97 ? 1.570 3.986 -19.525 1.00 66.50 97 SER A N 1
ATOM 763 C CA . SER A 1 97 ? 2.234 5.208 -19.066 1.00 66.50 97 SER A CA 1
ATOM 764 C C . SER A 1 97 ? 1.979 6.412 -19.980 1.00 66.50 97 SER A C 1
ATOM 766 O O . SER A 1 97 ? 1.919 7.536 -19.496 1.00 66.50 97 SER A O 1
ATOM 768 N N . GLU A 1 98 ? 1.772 6.175 -21.278 1.00 67.94 98 GLU A N 1
ATOM 769 C CA . GLU A 1 98 ? 1.447 7.184 -22.303 1.00 67.94 98 GLU A CA 1
ATOM 770 C C . GLU A 1 98 ? 0.179 7.981 -21.971 1.00 67.94 98 GLU A C 1
ATOM 772 O O . GLU A 1 98 ? 0.184 9.211 -22.025 1.00 67.94 98 GLU A O 1
ATOM 777 N N . TRP A 1 99 ? -0.900 7.305 -21.556 1.00 72.62 99 TRP A N 1
ATOM 778 C CA . TRP A 1 99 ? -2.138 7.977 -21.150 1.00 72.62 99 TRP A CA 1
ATOM 779 C C . TRP A 1 99 ? -1.901 8.911 -19.959 1.00 72.62 99 TRP A C 1
ATOM 781 O O . TRP A 1 99 ? -2.407 10.034 -19.928 1.00 72.62 99 TRP A O 1
ATOM 791 N N . PHE A 1 100 ? -1.066 8.481 -19.011 1.00 70.25 100 PHE A N 1
ATOM 792 C CA . PHE A 1 100 ? -0.739 9.275 -17.834 1.00 70.25 100 PHE A CA 1
ATOM 793 C C . PHE A 1 100 ? 0.201 10.442 -18.136 1.00 70.25 100 PHE A C 1
ATOM 795 O O . PHE A 1 100 ? 0.024 11.522 -17.576 1.00 70.25 100 PHE A O 1
ATOM 802 N N . TYR A 1 101 ? 1.170 10.257 -19.036 1.00 71.88 101 TYR A N 1
ATOM 803 C CA . TYR A 1 101 ? 2.024 11.345 -19.505 1.00 71.88 101 TYR A CA 1
ATOM 804 C C . TYR A 1 101 ? 1.191 12.418 -20.202 1.00 71.88 101 TYR A C 1
ATOM 806 O O . TYR A 1 101 ? 1.322 13.588 -19.859 1.00 71.88 101 TYR A O 1
ATOM 814 N N . ASN A 1 102 ? 0.265 12.033 -21.083 1.00 76.69 102 ASN A N 1
ATOM 815 C CA . ASN A 1 102 ? -0.626 12.976 -21.764 1.00 76.69 102 ASN A CA 1
ATOM 816 C C . ASN A 1 102 ? -1.530 13.743 -20.787 1.00 76.69 102 ASN A C 1
ATOM 818 O O . ASN A 1 102 ? -1.675 14.962 -20.899 1.00 76.69 102 ASN A O 1
ATOM 822 N N . LEU A 1 103 ? -2.070 13.061 -19.773 1.00 74.31 103 LEU A N 1
ATOM 823 C CA . LEU A 1 103 ? -2.788 13.710 -18.675 1.00 74.31 103 LEU A CA 1
ATOM 824 C C . LEU A 1 103 ? -1.890 14.675 -17.896 1.00 74.31 103 LEU A C 1
ATOM 826 O O . LEU A 1 103 ? -2.285 15.815 -17.671 1.00 74.31 103 LEU A O 1
ATOM 830 N N . GLY A 1 104 ? -0.674 14.255 -17.542 1.00 69.31 104 GLY A N 1
ATOM 831 C CA . GLY A 1 104 ? 0.315 15.071 -16.839 1.00 69.31 104 GLY A CA 1
ATOM 832 C C . GLY A 1 104 ? 0.671 16.347 -17.598 1.00 69.31 104 GLY A C 1
ATOM 833 O O . GLY A 1 104 ? 0.653 17.431 -17.020 1.00 69.31 104 GLY A O 1
ATOM 834 N N . TYR A 1 105 ? 0.893 16.228 -18.906 1.00 71.06 105 TYR A N 1
ATOM 835 C CA . TYR A 1 105 ? 1.133 17.350 -19.810 1.00 71.06 105 TYR A CA 1
ATOM 836 C C . TYR A 1 105 ? -0.059 18.311 -19.909 1.00 71.06 105 TYR A C 1
ATOM 838 O O . TYR A 1 105 ? 0.146 19.521 -19.979 1.00 71.06 105 TYR A O 1
ATOM 846 N N . SER A 1 106 ? -1.294 17.799 -19.879 1.00 76.06 106 SER A N 1
ATOM 847 C CA . SER A 1 106 ? -2.510 18.626 -19.933 1.00 76.06 106 SER A CA 1
ATOM 848 C C . SER A 1 106 ? -2.913 19.263 -18.595 1.00 76.06 106 SER A C 1
ATOM 850 O O . SER A 1 106 ? -3.552 20.312 -18.593 1.00 76.06 106 SER A O 1
ATOM 852 N N . ALA A 1 107 ? -2.556 18.645 -17.464 1.00 73.19 107 ALA A N 1
ATOM 853 C CA . ALA A 1 107 ? -3.058 19.014 -16.139 1.00 73.19 107 ALA A CA 1
ATOM 854 C C . ALA A 1 107 ? -2.025 19.727 -15.249 1.00 73.19 107 ALA A C 1
ATOM 856 O O . ALA A 1 107 ? -2.418 20.458 -14.341 1.00 73.19 107 ALA A O 1
ATOM 857 N N . PHE A 1 108 ? -0.719 19.542 -15.486 1.00 67.62 108 PHE A N 1
ATOM 858 C CA . PHE A 1 108 ? 0.345 20.103 -14.649 1.00 67.62 108 PHE A CA 1
ATOM 859 C C . PHE A 1 108 ? 1.319 20.967 -15.458 1.00 67.62 108 PHE A C 1
ATOM 861 O O . PHE A 1 108 ? 2.182 20.472 -16.188 1.00 67.62 108 PHE A O 1
ATOM 868 N N . THR A 1 109 ? 1.263 22.284 -15.251 1.00 65.44 109 THR A N 1
ATOM 869 C CA . THR A 1 109 ? 2.320 23.205 -15.692 1.00 65.44 109 THR A CA 1
ATOM 870 C C . THR A 1 109 ? 3.641 22.832 -15.012 1.00 65.44 109 THR A C 1
ATOM 872 O O . THR A 1 109 ? 3.771 22.982 -13.799 1.00 65.44 109 THR A O 1
ATOM 875 N N . GLY A 1 110 ? 4.610 22.325 -15.783 1.00 65.12 110 GLY A N 1
ATOM 876 C CA . GLY A 1 110 ? 5.922 21.883 -15.281 1.00 65.12 110 GLY A CA 1
ATOM 877 C C . GLY A 1 110 ? 6.145 20.366 -15.267 1.00 65.12 110 GLY A C 1
ATOM 878 O O . GLY A 1 110 ? 7.181 19.907 -14.785 1.00 65.12 110 GLY A O 1
ATOM 879 N N . PHE A 1 111 ? 5.226 19.572 -15.819 1.00 71.69 111 PHE A N 1
ATOM 880 C CA . PHE A 1 111 ? 5.386 18.118 -15.903 1.00 71.69 111 PHE A CA 1
ATOM 881 C C . PHE A 1 111 ? 6.662 17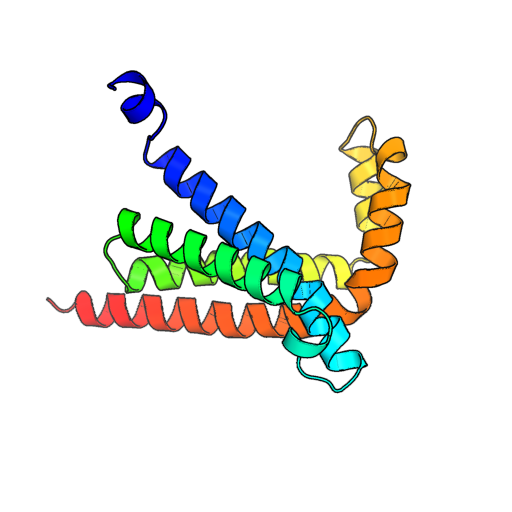.680 -16.651 1.00 71.69 111 PHE A C 1
ATOM 883 O O . PHE A 1 111 ? 7.333 16.748 -16.213 1.00 71.69 111 PHE A O 1
ATOM 890 N N . ALA A 1 112 ? 7.071 18.420 -17.689 1.00 70.88 112 ALA A N 1
ATOM 891 C CA . ALA A 1 112 ? 8.294 18.163 -18.462 1.00 70.88 112 ALA A CA 1
ATOM 892 C C . ALA A 1 112 ? 9.576 18.102 -17.602 1.00 70.88 112 ALA A C 1
ATOM 894 O O . ALA A 1 112 ? 10.494 17.343 -17.893 1.00 70.88 112 ALA A O 1
ATOM 895 N N . THR A 1 113 ? 9.637 18.867 -16.507 1.00 74.31 113 THR A N 1
ATOM 896 C CA . THR A 1 113 ? 10.783 18.873 -15.579 1.00 74.31 113 THR A CA 1
ATOM 897 C C . THR A 1 113 ? 10.856 17.622 -14.701 1.00 74.31 113 THR A C 1
ATOM 899 O O . THR A 1 113 ? 11.938 17.239 -14.266 1.00 74.31 113 THR A O 1
ATOM 902 N N . VAL A 1 114 ? 9.716 16.983 -14.427 1.00 67.19 114 VAL A N 1
ATOM 903 C CA . VAL A 1 114 ? 9.614 15.812 -13.535 1.00 67.19 114 VAL A CA 1
ATOM 904 C C . VAL A 1 114 ? 9.488 14.508 -14.324 1.00 67.19 114 VAL A C 1
ATOM 906 O O . VAL A 1 114 ? 9.754 13.429 -13.793 1.00 67.19 114 VAL A O 1
ATOM 909 N N . GLU A 1 115 ? 9.135 14.598 -15.607 1.00 71.56 115 GLU A N 1
ATOM 910 C CA . GLU A 1 115 ? 8.958 13.472 -16.518 1.00 71.56 115 GLU A CA 1
ATOM 911 C C . GLU A 1 115 ? 10.124 12.468 -16.508 1.00 71.56 115 GLU A C 1
ATOM 913 O O . GLU A 1 115 ? 9.832 11.274 -16.440 1.00 71.56 115 GLU A O 1
ATOM 918 N N . PRO A 1 116 ? 11.418 12.858 -16.507 1.00 70.75 116 PRO A N 1
ATOM 919 C CA . PRO A 1 116 ? 12.513 11.885 -16.515 1.00 70.75 116 PRO A CA 1
ATOM 920 C C . PRO A 1 116 ? 12.524 11.005 -15.260 1.00 70.75 116 PRO A C 1
ATOM 922 O O . PRO A 1 116 ? 12.726 9.793 -15.345 1.00 70.75 116 PRO A O 1
ATOM 925 N N . ALA A 1 117 ? 12.245 11.600 -14.096 1.00 67.75 117 ALA A N 1
ATOM 926 C CA . ALA A 1 117 ? 12.161 10.879 -12.830 1.00 67.75 117 ALA A CA 1
ATOM 927 C C . ALA A 1 117 ? 10.936 9.954 -12.799 1.00 67.75 117 ALA A C 1
ATOM 929 O O . ALA A 1 117 ? 11.034 8.804 -12.368 1.00 67.75 117 ALA A O 1
ATOM 930 N N . VAL A 1 118 ? 9.797 10.424 -13.318 1.00 65.19 118 VAL A N 1
ATOM 931 C CA . VAL A 1 118 ? 8.569 9.624 -13.427 1.00 65.19 118 VAL A CA 1
ATOM 932 C C . VAL A 1 118 ? 8.757 8.466 -14.413 1.00 65.19 118 VAL A C 1
ATOM 934 O O . VAL A 1 118 ? 8.380 7.344 -14.095 1.00 65.19 118 VAL A O 1
ATOM 937 N N . ARG A 1 119 ? 9.381 8.686 -15.578 1.00 69.19 119 ARG A N 1
ATOM 938 C CA . ARG A 1 119 ? 9.723 7.638 -16.562 1.00 69.19 119 ARG A CA 1
ATOM 939 C C . ARG A 1 119 ? 10.645 6.584 -15.982 1.00 69.19 119 ARG A C 1
ATOM 941 O O . ARG A 1 119 ? 10.369 5.398 -16.139 1.00 69.19 119 ARG A O 1
ATOM 948 N N . TRP A 1 120 ? 11.694 6.996 -15.277 1.00 69.12 120 TRP A N 1
ATOM 949 C CA . TRP A 1 120 ? 12.593 6.054 -14.620 1.00 69.12 120 TRP A CA 1
ATOM 950 C C . TRP A 1 120 ? 11.856 5.202 -13.576 1.00 69.12 120 TRP A C 1
ATOM 952 O O . TRP A 1 120 ? 11.981 3.975 -13.593 1.00 69.12 120 TRP A O 1
ATOM 962 N N . ALA A 1 121 ? 11.036 5.833 -12.728 1.00 64.06 121 ALA A N 1
ATOM 963 C CA . ALA A 1 121 ? 10.259 5.145 -11.701 1.00 64.06 121 ALA A CA 1
ATOM 964 C C . ALA A 1 121 ? 9.219 4.186 -12.297 1.00 64.06 121 ALA A C 1
ATOM 966 O O . ALA A 1 121 ? 9.059 3.073 -11.797 1.00 64.06 121 ALA A O 1
ATOM 967 N N . VAL A 1 122 ? 8.544 4.590 -13.374 1.00 65.38 122 VAL A N 1
ATOM 968 C CA . VAL A 1 122 ? 7.566 3.760 -14.083 1.00 65.38 122 VAL A CA 1
ATOM 969 C C . VAL A 1 122 ? 8.254 2.550 -14.714 1.00 65.38 122 VAL A C 1
ATOM 971 O O . VAL A 1 122 ? 7.865 1.419 -14.443 1.00 65.38 122 VAL A O 1
ATOM 974 N N . ALA A 1 123 ? 9.324 2.757 -15.482 1.00 65.38 123 ALA A N 1
ATOM 975 C CA . ALA A 1 123 ? 10.009 1.680 -16.196 1.00 65.38 123 ALA A CA 1
ATOM 976 C C . ALA A 1 123 ? 10.610 0.612 -15.263 1.00 65.38 123 ALA A C 1
ATOM 978 O O . ALA A 1 123 ? 10.609 -0.566 -15.609 1.00 65.38 123 ALA A O 1
ATOM 979 N N . HIS A 1 124 ? 11.094 1.008 -14.082 1.00 64.75 124 HIS A N 1
ATOM 980 C CA . HIS A 1 124 ? 11.766 0.092 -13.154 1.00 64.75 124 HIS A CA 1
ATOM 981 C C . HIS A 1 124 ? 10.843 -0.547 -12.116 1.00 64.75 124 HIS A C 1
ATOM 983 O O . HIS A 1 124 ? 11.211 -1.573 -11.553 1.00 64.75 124 HIS A O 1
ATOM 989 N N . ASN A 1 125 ? 9.667 0.030 -11.845 1.00 59.50 125 ASN A N 1
ATOM 990 C CA . ASN A 1 125 ? 8.788 -0.469 -10.781 1.00 59.50 125 ASN A CA 1
ATOM 991 C C . ASN A 1 125 ? 7.444 -1.001 -11.300 1.00 59.50 125 ASN A C 1
ATOM 993 O O . ASN A 1 125 ? 6.852 -1.863 -10.656 1.00 59.50 125 ASN A O 1
ATOM 997 N N . VAL A 1 126 ? 6.949 -0.549 -12.459 1.00 57.88 126 VAL A N 1
ATOM 998 C CA . VAL A 1 126 ? 5.596 -0.897 -12.936 1.00 57.88 126 VAL A CA 1
ATOM 999 C C . VAL A 1 126 ? 5.416 -2.361 -13.366 1.00 57.88 126 VAL A C 1
ATOM 1001 O O . VAL A 1 126 ? 4.395 -2.934 -12.980 1.00 57.88 126 VAL A O 1
ATOM 1004 N N . PRO A 1 127 ? 6.361 -3.030 -14.058 1.00 55.69 127 PRO A N 1
ATOM 1005 C CA . PRO A 1 127 ? 6.149 -4.405 -14.535 1.00 55.69 127 PRO A CA 1
ATOM 1006 C C . PRO A 1 127 ? 5.823 -5.409 -13.420 1.00 55.69 127 PRO A C 1
ATOM 1008 O O . PRO A 1 127 ? 5.036 -6.330 -13.617 1.00 55.69 127 PRO A O 1
ATOM 1011 N N . ALA A 1 128 ? 6.357 -5.191 -12.219 1.00 57.25 128 ALA A N 1
ATOM 1012 C CA . ALA A 1 128 ? 6.097 -6.037 -11.061 1.00 57.25 128 ALA A CA 1
ATOM 1013 C C . ALA A 1 128 ? 4.990 -5.504 -10.129 1.00 57.25 128 ALA A C 1
ATOM 1015 O O . ALA A 1 128 ? 4.509 -6.232 -9.257 1.00 57.25 128 ALA A O 1
ATOM 1016 N N . THR A 1 129 ? 4.529 -4.261 -10.321 1.00 61.00 129 THR A N 1
ATOM 1017 C CA . THR A 1 129 ? 3.450 -3.679 -9.503 1.00 61.00 129 THR A CA 1
ATOM 1018 C C . THR A 1 129 ? 2.085 -4.311 -9.741 1.00 61.00 129 THR A C 1
ATOM 1020 O O . THR A 1 129 ? 1.271 -4.269 -8.829 1.00 61.00 129 THR A O 1
ATOM 1023 N N . VAL A 1 130 ? 1.816 -4.943 -10.890 1.00 64.81 130 VAL A N 1
ATOM 1024 C CA . VAL A 1 130 ? 0.495 -5.544 -11.180 1.00 64.81 130 VAL A CA 1
ATOM 1025 C C . VAL A 1 130 ? 0.197 -6.731 -10.261 1.00 64.81 130 VAL A C 1
ATOM 1027 O O . VAL A 1 130 ? -0.875 -6.802 -9.662 1.00 64.81 130 VAL A O 1
ATOM 1030 N N . ASN A 1 131 ? 1.168 -7.631 -10.081 1.00 65.25 131 ASN A N 1
ATOM 1031 C CA . ASN A 1 131 ? 1.021 -8.791 -9.195 1.00 65.25 131 ASN A CA 1
ATOM 1032 C C . ASN A 1 131 ? 0.888 -8.363 -7.729 1.00 65.25 131 ASN A C 1
ATOM 1034 O O . ASN A 1 131 ? 0.081 -8.913 -6.978 1.00 65.25 131 ASN A O 1
ATOM 1038 N N . VAL A 1 132 ? 1.638 -7.337 -7.324 1.00 67.38 132 VAL A N 1
ATOM 1039 C CA . VAL A 1 132 ? 1.548 -6.799 -5.963 1.00 67.38 132 VAL A CA 1
ATOM 1040 C C . VAL A 1 132 ? 0.249 -6.000 -5.765 1.00 67.38 132 VAL A C 1
ATOM 1042 O O . VAL A 1 132 ? -0.361 -6.086 -4.702 1.00 67.38 132 VAL A O 1
ATOM 1045 N N . ALA A 1 133 ? -0.249 -5.308 -6.796 1.00 71.44 133 ALA A N 1
ATOM 1046 C CA . ALA A 1 133 ? -1.543 -4.625 -6.788 1.00 71.44 133 ALA A CA 1
ATOM 1047 C C . ALA A 1 133 ? -2.705 -5.611 -6.633 1.00 71.44 133 ALA A C 1
ATOM 1049 O O . ALA A 1 133 ? -3.611 -5.357 -5.840 1.00 71.44 133 ALA A O 1
ATOM 1050 N N . ALA A 1 134 ? -2.653 -6.764 -7.309 1.00 75.81 134 ALA A N 1
ATOM 1051 C CA . ALA A 1 134 ? -3.614 -7.845 -7.100 1.00 75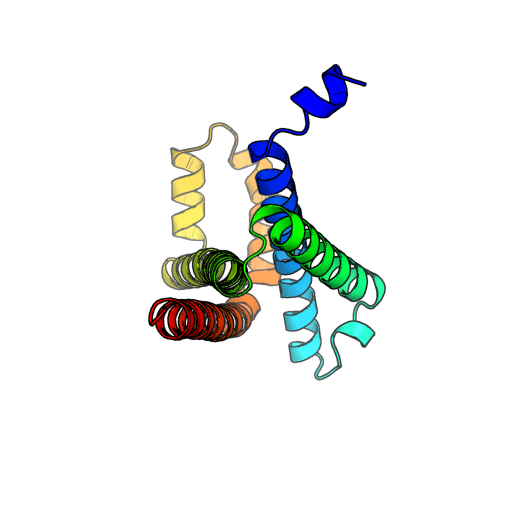.81 134 ALA A CA 1
ATOM 1052 C C . ALA A 1 134 ? -3.588 -8.348 -5.644 1.00 75.81 134 ALA A C 1
ATOM 1054 O O . ALA A 1 134 ? -4.643 -8.520 -5.031 1.00 75.81 134 ALA A O 1
ATOM 1055 N N . GLY A 1 135 ? -2.394 -8.494 -5.057 1.00 76.56 135 GLY A N 1
ATOM 1056 C CA . GLY A 1 135 ? -2.225 -8.809 -3.637 1.00 76.56 135 GLY A CA 1
ATOM 1057 C C . GLY A 1 135 ? -2.866 -7.769 -2.711 1.00 76.56 135 GLY A C 1
ATOM 1058 O O . GLY A 1 135 ? -3.607 -8.133 -1.798 1.00 76.56 135 GLY A O 1
ATOM 1059 N N . TYR A 1 136 ? -2.657 -6.475 -2.963 1.00 77.88 136 TYR A N 1
ATOM 1060 C CA . TYR A 1 136 ? -3.278 -5.412 -2.166 1.00 77.88 136 TYR A CA 1
ATOM 1061 C C . TYR A 1 136 ? -4.788 -5.345 -2.313 1.00 77.88 136 TYR A C 1
ATOM 1063 O O . TYR A 1 136 ? -5.474 -5.134 -1.315 1.00 77.88 136 TYR A O 1
ATOM 1071 N N . LEU A 1 137 ? -5.318 -5.552 -3.517 1.00 84.62 137 LEU A N 1
ATOM 1072 C CA . LEU A 1 137 ? -6.760 -5.626 -3.729 1.00 84.62 137 LEU A CA 1
ATOM 1073 C C . LEU A 1 137 ? -7.354 -6.789 -2.943 1.00 84.62 137 LEU A C 1
ATOM 1075 O O . LEU A 1 137 ? -8.335 -6.601 -2.229 1.00 84.62 137 LEU A O 1
ATOM 1079 N N . PHE A 1 138 ? -6.725 -7.961 -3.002 1.00 86.56 138 PHE A N 1
ATOM 1080 C CA . PHE A 1 138 ? -7.179 -9.134 -2.265 1.00 86.56 138 PHE A CA 1
ATOM 1081 C C . PHE A 1 138 ? -7.175 -8.900 -0.748 1.00 86.56 138 PHE A C 1
ATOM 1083 O O . PHE A 1 138 ? -8.202 -9.077 -0.089 1.00 86.56 138 PHE A O 1
ATOM 1090 N N . VAL A 1 139 ? -6.055 -8.428 -0.192 1.00 85.44 139 VAL A N 1
ATOM 1091 C CA . VAL A 1 139 ? -5.943 -8.118 1.243 1.00 85.44 139 VAL A CA 1
ATOM 1092 C C . VAL A 1 139 ? -6.923 -7.012 1.637 1.00 85.44 139 VAL A C 1
ATOM 1094 O O . VAL A 1 139 ? -7.613 -7.129 2.648 1.00 85.44 139 VAL A O 1
ATOM 1097 N N . GLY A 1 140 ? -7.049 -5.965 0.823 1.00 86.38 140 GLY A N 1
ATOM 1098 C CA . GLY A 1 140 ? -7.960 -4.854 1.070 1.00 86.38 140 GLY A CA 1
ATOM 1099 C C . GLY A 1 140 ? -9.431 -5.277 1.084 1.00 86.38 140 GLY A C 1
ATOM 1100 O O . GLY A 1 140 ? -10.178 -4.857 1.971 1.00 86.38 140 GLY A O 1
ATOM 1101 N N . ILE A 1 141 ? -9.840 -6.164 0.170 1.00 89.38 141 ILE A N 1
ATOM 1102 C CA . ILE A 1 141 ? -11.188 -6.752 0.135 1.00 89.38 141 ILE A CA 1
ATOM 1103 C C . ILE A 1 141 ? -11.443 -7.577 1.399 1.00 89.38 141 ILE A C 1
ATOM 1105 O O . ILE A 1 141 ? -12.500 -7.427 2.015 1.00 89.38 141 ILE A O 1
ATOM 1109 N N . ILE A 1 142 ? -10.478 -8.397 1.832 1.00 90.31 142 ILE A N 1
ATOM 1110 C CA . ILE A 1 142 ? -10.586 -9.167 3.081 1.00 90.31 142 ILE A CA 1
ATOM 1111 C C . ILE A 1 142 ? -10.743 -8.231 4.281 1.00 90.31 142 ILE A C 1
ATOM 1113 O O . ILE A 1 142 ? -11.615 -8.456 5.120 1.00 90.31 142 ILE A O 1
ATOM 1117 N N . CYS A 1 143 ? -9.949 -7.161 4.358 1.00 87.81 143 CYS A N 1
ATOM 1118 C CA . CYS A 1 143 ? -10.044 -6.170 5.426 1.00 87.81 143 CYS A CA 1
ATOM 1119 C C . CYS A 1 143 ? -11.416 -5.478 5.444 1.00 87.81 143 CYS A C 1
ATOM 1121 O O . CYS A 1 143 ? -12.031 -5.375 6.507 1.00 87.81 143 CYS A O 1
ATOM 1123 N N . LEU A 1 144 ? -11.945 -5.065 4.285 1.00 88.69 144 LEU A N 1
ATOM 1124 C CA . LEU A 1 144 ? -13.293 -4.494 4.195 1.00 88.69 144 LEU A CA 1
ATOM 1125 C C . LEU A 1 144 ? -14.369 -5.490 4.623 1.00 88.69 144 LEU A C 1
ATOM 1127 O O . LEU A 1 144 ? -15.261 -5.136 5.396 1.00 88.69 144 LEU A O 1
ATOM 1131 N N . TRP A 1 145 ? -14.287 -6.728 4.138 1.00 90.56 145 TRP A N 1
ATOM 1132 C CA . TRP A 1 145 ? -15.239 -7.779 4.471 1.00 90.56 145 TRP A CA 1
ATOM 1133 C C . TRP A 1 145 ? -15.231 -8.082 5.972 1.00 90.56 145 TRP A C 1
ATOM 1135 O O . TRP A 1 145 ? -16.285 -8.055 6.609 1.00 90.56 145 TRP A O 1
ATOM 1145 N N . ALA A 1 146 ? -14.050 -8.278 6.563 1.00 88.00 146 ALA A N 1
ATOM 1146 C CA . ALA A 1 146 ? -13.889 -8.518 7.993 1.00 88.00 146 ALA A CA 1
ATOM 1147 C C . ALA A 1 146 ? -14.386 -7.325 8.825 1.00 88.00 146 ALA A C 1
ATOM 1149 O O . ALA A 1 146 ? -15.133 -7.512 9.785 1.00 88.00 146 ALA A O 1
ATOM 1150 N N . GLY A 1 147 ? -14.048 -6.094 8.428 1.00 84.31 147 GLY A N 1
ATOM 1151 C CA . GLY A 1 147 ? -14.509 -4.882 9.104 1.00 84.31 147 GLY A CA 1
ATOM 1152 C C . GLY A 1 147 ? -16.033 -4.717 9.067 1.00 84.31 147 GLY A C 1
ATOM 1153 O O . GLY A 1 147 ? -16.648 -4.381 10.082 1.00 84.31 147 GLY A O 1
ATOM 1154 N N . ASN A 1 148 ? -16.664 -5.020 7.928 1.00 87.44 148 ASN A N 1
ATOM 1155 C CA . ASN A 1 148 ? -18.122 -5.014 7.788 1.00 87.44 148 ASN A CA 1
ATOM 1156 C C . ASN A 1 148 ? -18.785 -6.130 8.603 1.00 87.44 148 ASN A C 1
ATOM 1158 O O . ASN A 1 148 ? -19.801 -5.881 9.252 1.00 87.44 148 ASN A O 1
ATOM 1162 N N . LYS A 1 149 ? -18.197 -7.332 8.630 1.00 86.38 149 LYS A N 1
ATOM 1163 C CA . LYS A 1 149 ? -18.698 -8.456 9.429 1.00 86.38 149 LYS A CA 1
ATOM 1164 C C . LYS A 1 149 ? -18.646 -8.150 10.925 1.00 86.38 149 LYS A C 1
ATOM 1166 O O . LYS A 1 149 ? -19.636 -8.367 11.612 1.00 86.38 149 LYS A O 1
ATOM 1171 N N . ILE A 1 150 ? -17.548 -7.576 11.420 1.00 83.75 150 ILE A N 1
ATOM 1172 C CA . ILE A 1 150 ? -17.423 -7.159 12.828 1.00 83.75 150 ILE A CA 1
ATOM 1173 C C . ILE A 1 150 ? -18.482 -6.115 13.179 1.00 83.75 150 ILE A C 1
ATOM 1175 O O . ILE A 1 150 ? -19.117 -6.230 14.220 1.00 83.75 150 ILE A O 1
ATOM 1179 N N . ARG A 1 151 ? -18.727 -5.128 12.308 1.00 80.19 151 ARG A N 1
ATOM 1180 C CA . ARG A 1 151 ? -19.797 -4.141 12.522 1.00 80.19 151 ARG A CA 1
ATOM 1181 C C . ARG A 1 151 ? -21.178 -4.793 12.571 1.00 80.19 151 ARG A C 1
ATOM 1183 O O . ARG A 1 151 ? -21.984 -4.405 13.403 1.00 80.19 151 ARG A O 1
ATOM 1190 N N . HIS A 1 152 ? -21.449 -5.755 11.692 1.00 76.44 152 HIS A N 1
ATOM 1191 C CA . HIS A 1 152 ? -22.729 -6.458 11.669 1.00 76.44 152 HIS A CA 1
ATOM 1192 C C . HIS A 1 152 ? -22.931 -7.311 12.928 1.00 76.44 152 HIS A C 1
ATOM 1194 O O . HIS A 1 152 ? -24.030 -7.348 13.461 1.00 76.44 152 HIS A O 1
ATOM 1200 N N . VAL A 1 153 ? -21.888 -7.979 13.423 1.00 74.44 153 VAL A N 1
ATOM 1201 C CA . VAL A 1 153 ? -21.954 -8.769 14.665 1.00 74.44 153 VAL A CA 1
ATOM 1202 C C . VAL A 1 153 ? -22.077 -7.859 15.892 1.00 74.44 153 VAL A C 1
ATOM 1204 O O . VAL A 1 153 ? -22.844 -8.155 16.798 1.00 74.44 153 VAL A O 1
ATOM 1207 N N . ALA A 1 154 ? -21.369 -6.727 15.905 1.00 64.06 154 ALA A N 1
ATOM 1208 C CA . ALA A 1 154 ? -21.408 -5.758 16.999 1.00 64.06 154 ALA A CA 1
ATOM 1209 C C . ALA A 1 154 ? -22.663 -4.863 17.001 1.00 64.06 154 ALA A C 1
ATOM 1211 O O . ALA A 1 154 ? -22.928 -4.224 18.008 1.00 64.06 154 ALA A O 1
ATOM 1212 N N . GLY A 1 155 ? -23.408 -4.794 15.891 1.00 51.59 155 GLY A N 1
ATOM 1213 C CA . GLY A 1 155 ? -24.657 -4.033 15.747 1.00 51.59 155 GLY A CA 1
ATOM 1214 C C . GLY A 1 155 ? -25.934 -4.852 15.972 1.00 51.59 155 GLY A C 1
ATOM 1215 O O . GLY A 1 155 ? -27.007 -4.402 15.585 1.00 51.59 155 GLY A O 1
ATOM 1216 N N . VAL A 1 156 ? -25.815 -6.059 16.540 1.00 48.91 156 VAL A N 1
ATOM 1217 C CA . VAL A 1 156 ? -26.935 -6.885 17.047 1.00 48.91 156 VAL A CA 1
ATOM 1218 C C . VAL A 1 156 ? -27.103 -6.708 18.577 1.00 48.91 156 VAL A C 1
ATOM 1220 O O . VAL A 1 156 ? -27.807 -7.470 19.231 1.00 48.91 156 VAL A O 1
ATOM 1223 N N . LEU A 1 157 ? -26.497 -5.665 19.153 1.00 40.28 157 LEU A N 1
ATOM 1224 C CA . LEU A 1 157 ? -26.737 -5.143 20.506 1.00 40.28 157 LEU A CA 1
ATOM 1225 C C . LEU A 1 157 ? -26.948 -3.627 20.425 1.00 40.28 157 LEU A C 1
ATOM 1227 O O . LEU A 1 157 ? -27.606 -3.092 21.342 1.00 40.28 157 LEU A O 1
#

Radius of gyration: 18.18 Å; chains: 1; bounding box: 44×42×47 Å

Foldseek 3Di:
DVVVVVVPDLVVLLVLLLCLQLVLLVLVQLLVLVCVVVVHDSCVVPVVSNVSSVVSNVSSLVSVCVRPVALLVSLLVLLCSLLVVLVVLVVCVVVDVVVVLVVCVVPDDCSVVCVVVVVVCCVSRNVSNNVVSVVSNVSSVVSNVVSVVSCVVVVVD

Sequence (157 aa):
MELLARLWNVSWSHLVSHISFFSGISSLLPILSRGLDLGTAPWRTYPFGFYLAIGLILLGIVVLFWLEKSIGKILRVVGWMLIIPGMLALVFSTFGSEWFYNLGYSAFTGFATVEPAVRWAVAHNVPATVNVAAGYLFVGIICLWAGNKIRHVAGVL